Protein AF-A0A8H7VYK9-F1 (afdb_monomer_lite)

Organism: NCBI:txid108018

Radius of gyration: 18.2 Å; chains: 1; bounding box: 46×45×46 Å

Sequence (139 aa):
MLLWEAARCTTAAPTYFTPKYLESFGTFQDGGLKYNNPVRPGLREVRRIWGDVGCDLVLSIGTGYQQKLLSPVASNVRNLLQDGALARVYRASMQSLSLNGQLSWEDHWHGLDEEEKKRHFRLNLPLVGQEPRIDDVDK

InterPro domains:
  IPR002641 Patatin-like phospholipase domain [PS51635] (1-43)
  IPR016035 Acyl transferase/acyl hydrolase/lysophospholipase [SSF52151] (2-86)

Foldseek 3Di:
DDPVLVVCQQDQAPPPHDWDQDPVPGTGHHPLLAAVFCQVVVQVVCCVVVNPPHDQAAETEDPADEPDDPDPPPDPPPCPPVPDVVNVVVVCSVVDPSNVNVSVVVVVLVPDDPVVNVRYYYDHHHDDDDDDDPPPPDD

Structure (mmCIF, N/CA/C/O backbone):
data_AF-A0A8H7VYK9-F1
#
_entry.id   AF-A0A8H7VYK9-F1
#
loop_
_atom_site.group_PDB
_atom_site.id
_atom_site.type_symbol
_atom_site.label_atom_id
_atom_site.label_alt_id
_atom_site.label_comp_id
_atom_site.label_asym_id
_atom_site.label_entity_id
_atom_site.label_seq_id
_atom_site.pdbx_PDB_ins_code
_atom_site.Cartn_x
_atom_site.Cartn_y
_atom_site.Cartn_z
_atom_site.occupancy
_atom_site.B_iso_or_equiv
_atom_site.auth_seq_id
_atom_site.auth_comp_id
_atom_site.auth_asym_id
_atom_site.auth_atom_id
_atom_site.pdbx_PDB_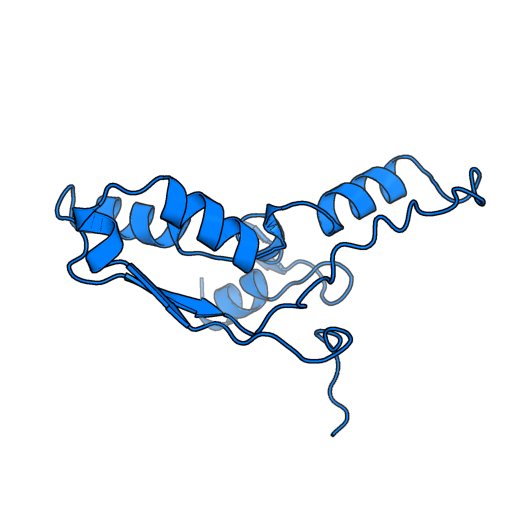model_num
ATOM 1 N N . MET A 1 1 ? -3.593 -22.011 -7.924 1.00 82.38 1 MET A N 1
ATOM 2 C CA . MET A 1 1 ? -2.497 -21.028 -7.822 1.00 82.38 1 MET A CA 1
ATOM 3 C C . MET A 1 1 ? -1.685 -21.360 -6.589 1.00 82.38 1 MET A C 1
ATOM 5 O O . MET A 1 1 ? -2.269 -21.521 -5.523 1.00 82.38 1 MET A O 1
ATOM 9 N N . LEU A 1 2 ? -0.375 -21.511 -6.742 1.00 93.19 2 LEU A N 1
ATOM 10 C CA . LEU A 1 2 ? 0.544 -21.757 -5.634 1.00 93.19 2 LEU A CA 1
ATOM 11 C C . LEU A 1 2 ? 0.965 -20.429 -4.987 1.00 93.19 2 LEU A C 1
ATOM 13 O O . LEU A 1 2 ? 0.980 -19.387 -5.640 1.00 93.19 2 LEU A O 1
ATOM 17 N N . LEU A 1 3 ? 1.345 -20.457 -3.707 1.00 94.81 3 LEU A N 1
ATOM 18 C CA . LEU A 1 3 ? 1.714 -19.244 -2.961 1.00 94.81 3 LEU A CA 1
ATOM 19 C C . LEU A 1 3 ? 2.873 -18.472 -3.615 1.00 94.81 3 LEU A C 1
ATOM 21 O O . LEU A 1 3 ? 2.826 -17.249 -3.717 1.00 94.81 3 LEU A O 1
ATOM 25 N N . TRP A 1 4 ? 3.891 -19.182 -4.111 1.00 95.94 4 TRP A N 1
ATOM 26 C CA . TRP A 1 4 ? 5.040 -18.557 -4.773 1.00 95.94 4 TRP A CA 1
ATOM 27 C C . TRP A 1 4 ? 4.660 -17.870 -6.093 1.00 95.94 4 TRP A C 1
ATOM 29 O O . TRP A 1 4 ? 5.294 -16.893 -6.487 1.00 95.94 4 TRP A O 1
ATOM 39 N N . GLU A 1 5 ? 3.617 -18.354 -6.773 1.00 95.31 5 GLU A N 1
ATOM 40 C CA . GLU A 1 5 ? 3.115 -17.734 -7.999 1.00 95.31 5 GLU A CA 1
ATOM 41 C C . GLU A 1 5 ? 2.432 -16.410 -7.684 1.00 95.31 5 GLU A C 1
ATOM 43 O O . GLU A 1 5 ? 2.711 -15.414 -8.345 1.00 95.31 5 GLU A O 1
ATOM 48 N N . ALA A 1 6 ? 1.604 -16.382 -6.636 1.00 94.69 6 ALA A N 1
ATOM 49 C CA . ALA A 1 6 ? 0.971 -15.159 -6.155 1.00 94.69 6 ALA A CA 1
ATOM 50 C C . ALA A 1 6 ? 2.018 -14.121 -5.724 1.00 94.69 6 ALA A C 1
ATOM 52 O O . ALA A 1 6 ? 1.938 -12.961 -6.129 1.00 94.69 6 ALA A O 1
ATOM 53 N N . ALA A 1 7 ? 3.036 -14.560 -4.973 1.00 95.25 7 ALA A N 1
ATOM 54 C CA . ALA A 1 7 ? 4.154 -13.716 -4.565 1.00 95.25 7 ALA A CA 1
ATOM 55 C C . ALA A 1 7 ? 4.892 -13.131 -5.781 1.00 95.25 7 ALA A C 1
ATOM 57 O O . ALA A 1 7 ? 5.114 -11.927 -5.842 1.00 95.25 7 ALA A O 1
ATOM 58 N N . ARG A 1 8 ? 5.195 -13.952 -6.795 1.00 95.44 8 ARG A N 1
ATOM 59 C CA . ARG A 1 8 ? 5.836 -13.487 -8.033 1.00 95.44 8 ARG A CA 1
ATOM 60 C C . ARG A 1 8 ? 4.969 -12.504 -8.817 1.00 95.44 8 ARG A C 1
ATOM 62 O O . ARG A 1 8 ? 5.502 -11.566 -9.396 1.00 95.44 8 ARG A O 1
ATOM 69 N N . CYS A 1 9 ? 3.658 -12.728 -8.883 1.00 95.25 9 CYS A N 1
ATOM 70 C CA . CYS A 1 9 ? 2.743 -11.817 -9.565 1.00 95.25 9 CYS A CA 1
ATOM 71 C C . CYS A 1 9 ? 2.722 -10.443 -8.888 1.00 95.25 9 CYS A C 1
ATOM 73 O O . CYS A 1 9 ? 2.827 -9.430 -9.574 1.00 95.25 9 CYS A O 1
ATOM 75 N N . THR A 1 10 ? 2.613 -10.402 -7.555 1.00 94.31 10 THR A N 1
ATOM 76 C CA . THR A 1 10 ? 2.476 -9.131 -6.832 1.00 94.31 10 THR A CA 1
ATOM 77 C C . THR A 1 10 ? 3.756 -8.305 -6.784 1.00 94.31 10 THR A C 1
ATOM 79 O O . THR A 1 10 ? 3.638 -7.113 -6.544 1.00 94.31 10 THR A O 1
ATOM 82 N N . THR A 1 11 ? 4.931 -8.901 -7.014 1.00 93.88 11 THR A N 1
ATOM 83 C CA . THR A 1 11 ? 6.230 -8.201 -7.042 1.00 93.88 11 THR A CA 1
ATOM 84 C C . THR A 1 11 ? 6.760 -7.952 -8.455 1.00 93.88 11 THR A C 1
ATOM 86 O O . THR A 1 11 ? 7.900 -7.520 -8.625 1.00 93.88 11 THR A O 1
ATOM 89 N N . ALA A 1 12 ? 5.977 -8.256 -9.498 1.00 94.50 12 ALA A N 1
ATOM 90 C CA . ALA A 1 12 ? 6.399 -8.113 -10.889 1.00 94.50 12 ALA A CA 1
ATOM 91 C C . ALA A 1 12 ? 6.382 -6.641 -11.347 1.00 94.50 12 ALA A C 1
ATOM 93 O O . ALA A 1 12 ? 5.604 -6.273 -12.235 1.00 94.50 12 ALA A O 1
ATOM 94 N N . ALA A 1 13 ? 7.179 -5.779 -10.705 1.00 90.50 13 ALA A N 1
ATOM 95 C CA . ALA A 1 13 ? 7.209 -4.340 -10.960 1.00 90.50 13 ALA A CA 1
ATOM 96 C C . ALA A 1 13 ? 7.622 -4.056 -12.414 1.00 90.50 13 ALA A C 1
ATOM 98 O O . ALA A 1 13 ? 8.626 -4.611 -12.877 1.00 90.50 13 ALA A O 1
ATOM 99 N N . PRO A 1 14 ? 6.883 -3.209 -13.163 1.00 88.44 14 PRO A N 1
ATOM 100 C CA . PRO A 1 14 ? 7.268 -2.844 -14.523 1.00 88.44 14 PRO A CA 1
ATOM 101 C C . PRO A 1 14 ? 8.691 -2.309 -14.575 1.00 88.44 14 PRO A C 1
ATOM 103 O O . PRO A 1 14 ? 9.157 -1.679 -13.631 1.00 88.44 14 PRO A O 1
ATOM 106 N N . THR A 1 15 ? 9.378 -2.560 -15.686 1.00 86.25 15 THR A N 1
ATOM 107 C CA . THR A 1 15 ? 10.808 -2.269 -15.917 1.00 86.25 15 THR A CA 1
ATOM 108 C C . THR A 1 15 ? 11.808 -3.053 -15.065 1.00 86.25 15 THR A C 1
ATOM 110 O O . THR A 1 15 ? 12.924 -3.247 -15.532 1.00 86.25 15 THR A O 1
ATOM 113 N N . TYR A 1 16 ? 11.409 -3.587 -13.907 1.00 89.19 16 TYR A N 1
ATOM 114 C CA . TYR A 1 16 ? 12.252 -4.453 -13.077 1.00 89.19 16 TYR A CA 1
ATOM 115 C C . TYR A 1 16 ? 12.075 -5.935 -13.405 1.00 89.19 16 TYR A C 1
ATOM 117 O O . TYR A 1 16 ? 13.050 -6.662 -13.582 1.00 89.19 16 TYR A O 1
ATOM 125 N N . PHE A 1 17 ? 10.827 -6.387 -13.522 1.00 92.94 17 PHE A N 1
ATOM 126 C CA . PHE A 1 17 ? 10.500 -7.795 -13.704 1.00 92.94 17 PHE A CA 1
ATOM 127 C C . PHE A 1 17 ? 9.512 -8.008 -14.850 1.00 92.94 17 PHE A C 1
ATOM 129 O O . PHE A 1 17 ? 8.619 -7.199 -15.114 1.00 92.94 17 PHE A O 1
ATOM 136 N N . THR A 1 18 ? 9.656 -9.142 -15.537 1.00 94.19 18 THR A N 1
ATOM 137 C CA . THR A 1 18 ? 8.711 -9.570 -16.573 1.00 94.19 18 THR A CA 1
ATOM 138 C C . THR A 1 18 ? 7.353 -9.915 -15.947 1.00 94.19 18 THR A C 1
ATOM 140 O O . THR A 1 18 ? 7.332 -10.595 -14.913 1.00 94.19 18 THR A O 1
ATOM 143 N N . PRO A 1 19 ? 6.224 -9.524 -16.575 1.00 94.56 19 PRO A N 1
ATOM 144 C CA . PRO A 1 19 ? 4.894 -9.935 -16.132 1.00 94.56 19 PRO A CA 1
ATOM 145 C C . PRO A 1 19 ? 4.778 -11.459 -16.004 1.00 94.56 19 PRO A C 1
ATOM 147 O O . PRO A 1 19 ? 5.372 -12.211 -16.783 1.00 94.56 19 PRO A O 1
ATOM 150 N N . LYS A 1 20 ? 3.989 -11.934 -15.038 1.00 95.25 20 LYS A N 1
ATOM 151 C CA . LYS A 1 20 ? 3.796 -13.369 -14.793 1.00 95.25 20 LYS A CA 1
ATOM 152 C C . LYS A 1 20 ? 2.475 -13.832 -15.396 1.00 95.25 20 LYS A C 1
ATOM 154 O O . LYS A 1 20 ? 1.411 -13.383 -14.988 1.00 95.25 20 LYS A O 1
ATOM 159 N N . TYR A 1 21 ? 2.550 -14.765 -16.341 1.00 96.06 21 TYR A N 1
ATOM 160 C CA . TYR A 1 21 ? 1.381 -15.476 -16.852 1.00 96.06 21 TYR A CA 1
ATOM 161 C C . TYR A 1 21 ? 1.030 -16.673 -15.959 1.00 96.06 21 TYR A C 1
ATOM 163 O O . TYR A 1 21 ? 1.914 -17.435 -15.546 1.00 96.06 21 TYR A O 1
ATOM 171 N N . LEU A 1 22 ? -0.262 -16.821 -15.681 1.00 94.69 22 LEU A N 1
ATOM 172 C CA . LEU A 1 22 ? -0.883 -17.950 -15.003 1.00 94.69 22 LEU A CA 1
ATOM 173 C C . LEU A 1 22 ? -1.962 -18.522 -15.923 1.00 94.69 22 LEU A C 1
ATOM 175 O O . LEU A 1 22 ? -2.882 -17.805 -16.305 1.00 94.69 22 LEU A O 1
ATOM 179 N N . GLU A 1 23 ? -1.870 -19.811 -16.247 1.00 91.38 23 GLU A N 1
ATOM 180 C CA . GLU A 1 23 ? -2.702 -20.467 -17.269 1.00 91.38 23 GLU A CA 1
ATOM 181 C C . GLU A 1 23 ? -4.208 -20.215 -17.085 1.00 91.38 23 GLU A C 1
ATOM 183 O O . GLU A 1 23 ? -4.892 -19.817 -18.022 1.00 91.38 23 GLU A O 1
ATOM 188 N N . SER A 1 24 ? -4.718 -20.342 -15.857 1.00 92.38 24 SER A N 1
ATOM 189 C CA . SER A 1 24 ? -6.147 -20.153 -15.562 1.00 92.38 24 SER A CA 1
ATOM 190 C C . SER A 1 24 ? -6.565 -18.707 -15.265 1.00 92.38 24 SER A C 1
ATOM 192 O O . SER A 1 24 ? -7.750 -18.460 -15.058 1.00 92.38 24 SER A O 1
ATOM 194 N N . PHE A 1 25 ? -5.627 -17.758 -15.183 1.00 91.88 25 PHE A N 1
ATOM 195 C CA . PHE A 1 25 ? -5.900 -16.408 -14.664 1.00 91.88 25 PHE A CA 1
ATOM 196 C C . PHE A 1 25 ? -5.399 -15.268 -15.566 1.00 91.88 25 PHE A C 1
ATOM 198 O O . PHE A 1 25 ? -5.800 -14.122 -15.374 1.00 91.88 25 PHE A O 1
ATOM 205 N N . GLY A 1 26 ? -4.546 -15.558 -16.549 1.00 94.69 26 GLY A N 1
ATOM 206 C CA . GLY A 1 26 ? -3.963 -14.564 -17.446 1.00 94.69 26 GLY A CA 1
ATOM 207 C C . GLY A 1 26 ? -2.650 -13.965 -16.936 1.00 94.69 26 GLY A C 1
ATOM 208 O O . GLY A 1 26 ? -1.931 -14.567 -16.138 1.00 94.69 26 GLY A O 1
ATOM 209 N N . THR A 1 27 ? -2.308 -12.785 -17.454 1.00 95.69 27 THR A N 1
ATOM 210 C CA . THR A 1 27 ? -1.044 -12.092 -17.163 1.00 95.69 27 THR A CA 1
ATOM 211 C C . THR A 1 27 ? -1.210 -11.088 -16.030 1.00 95.69 27 THR A C 1
ATOM 213 O O . THR A 1 27 ? -2.083 -10.225 -16.082 1.00 95.69 27 THR A O 1
ATOM 216 N N . PHE A 1 28 ? -0.320 -11.163 -15.045 1.00 94.75 28 PHE A N 1
ATOM 217 C CA . PHE A 1 28 ? -0.285 -10.290 -13.880 1.00 94.75 28 PHE A CA 1
ATOM 218 C C . PHE A 1 28 ? 0.984 -9.446 -13.843 1.00 94.75 28 PHE A C 1
ATOM 220 O O . PHE A 1 28 ? 2.060 -9.862 -14.281 1.00 94.75 28 PHE A O 1
ATOM 227 N N . GLN A 1 29 ? 0.822 -8.263 -13.266 1.00 93.12 29 GLN A N 1
ATOM 228 C CA . GLN A 1 29 ? 1.860 -7.289 -12.968 1.00 93.12 29 GLN A CA 1
ATOM 229 C C . GLN A 1 29 ? 1.743 -6.914 -11.483 1.00 93.12 29 GLN A C 1
ATOM 231 O O . GLN A 1 29 ? 0.734 -7.225 -10.843 1.00 93.12 29 GLN A O 1
ATOM 236 N N . ASP A 1 30 ? 2.749 -6.218 -10.966 1.00 92.94 30 ASP A N 1
ATOM 237 C CA . ASP A 1 30 ? 2.781 -5.705 -9.599 1.00 92.94 30 ASP A CA 1
ATOM 238 C C . ASP A 1 30 ? 1.505 -4.956 -9.191 1.00 92.94 30 ASP A C 1
ATOM 240 O O . ASP A 1 30 ? 0.979 -4.108 -9.924 1.00 92.94 30 ASP A O 1
ATOM 244 N N . GLY A 1 31 ? 1.028 -5.262 -7.983 1.00 90.88 31 GLY A N 1
ATOM 245 C CA . GLY A 1 31 ? -0.158 -4.639 -7.402 1.00 90.88 31 GLY A CA 1
ATOM 246 C C . GLY A 1 31 ? 0.016 -3.144 -7.126 1.00 90.88 31 GLY A C 1
ATOM 247 O O . GLY A 1 31 ? -0.973 -2.406 -7.141 1.00 90.88 31 GLY A O 1
ATOM 248 N N . GLY A 1 32 ? 1.254 -2.681 -6.955 1.00 88.19 32 GLY A N 1
ATOM 249 C CA . GLY A 1 32 ? 1.641 -1.296 -6.723 1.00 88.19 32 GLY A CA 1
ATOM 250 C C . GLY A 1 32 ? 1.199 -0.344 -7.828 1.00 88.19 32 GLY A C 1
ATOM 251 O O . GLY A 1 32 ? 0.882 0.807 -7.546 1.00 88.19 32 GLY A O 1
ATOM 252 N N . LEU A 1 33 ? 1.027 -0.832 -9.062 1.00 85.69 33 LEU A N 1
ATOM 253 C CA . LEU A 1 33 ? 0.448 -0.029 -10.144 1.00 85.69 33 LEU A CA 1
ATOM 254 C C . LEU A 1 33 ? -0.967 0.474 -9.837 1.00 85.69 33 LEU A C 1
ATOM 256 O O . LEU A 1 33 ? -1.363 1.547 -10.297 1.00 85.69 33 LEU A O 1
ATOM 260 N N . LYS A 1 34 ? -1.743 -0.304 -9.077 1.00 85.75 34 LYS A N 1
ATOM 261 C CA . LYS A 1 34 ? -3.137 0.007 -8.750 1.00 85.75 34 LYS A CA 1
ATOM 262 C C . LYS A 1 34 ? -3.313 0.434 -7.297 1.00 85.75 34 LYS A C 1
ATOM 264 O O . LYS A 1 34 ? -4.056 1.375 -7.032 1.00 85.75 34 LYS A O 1
ATOM 269 N N . TYR A 1 35 ? -2.671 -0.2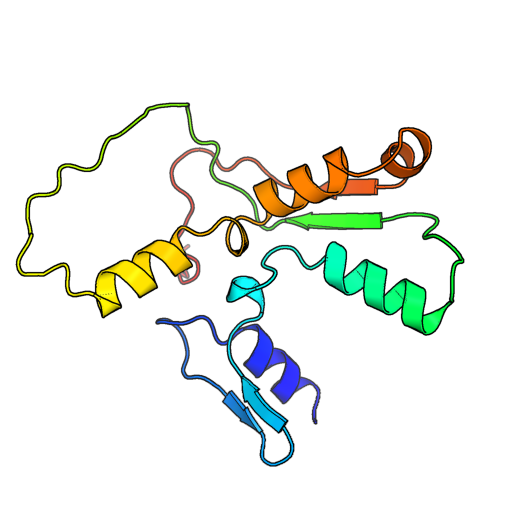73 -6.373 1.00 88.56 35 TYR A N 1
ATOM 270 C CA . TYR A 1 35 ? -2.774 -0.064 -4.934 1.00 88.56 35 TYR A CA 1
ATOM 271 C C . TYR A 1 35 ? -1.411 -0.289 -4.267 1.00 88.56 35 TYR A C 1
ATOM 273 O O . TYR A 1 35 ? -1.197 -1.327 -3.645 1.00 88.56 35 TYR A O 1
ATOM 281 N N . ASN A 1 36 ? -0.500 0.691 -4.341 1.00 90.12 36 ASN A N 1
ATOM 282 C CA . ASN A 1 36 ? 0.775 0.607 -3.610 1.00 90.12 36 ASN A CA 1
ATOM 283 C C . ASN A 1 36 ? 0.601 0.699 -2.081 1.00 90.12 36 ASN A C 1
ATOM 285 O O . ASN A 1 36 ? 1.481 0.331 -1.310 1.00 90.12 36 ASN A O 1
ATOM 289 N N . ASN A 1 37 ? -0.573 1.144 -1.624 1.00 93.81 37 ASN A N 1
ATOM 290 C CA . ASN A 1 37 ? -1.060 0.892 -0.274 1.00 93.81 37 ASN A CA 1
ATOM 291 C C . ASN A 1 37 ? -2.331 0.023 -0.338 1.00 93.81 37 ASN A C 1
ATOM 293 O O . ASN A 1 37 ? -3.375 0.503 -0.796 1.00 93.81 37 ASN A O 1
ATOM 297 N N . PRO A 1 38 ? -2.287 -1.234 0.136 1.00 94.75 38 PRO A N 1
ATOM 298 C CA . PRO A 1 38 ? -3.401 -2.164 0.012 1.00 94.75 38 PRO A CA 1
ATOM 299 C C . PRO A 1 38 ? -4.488 -1.989 1.089 1.00 94.75 38 PRO A C 1
ATOM 301 O O . PRO A 1 38 ? -5.359 -2.849 1.197 1.00 94.75 38 PRO A O 1
ATOM 304 N N . VAL A 1 39 ? -4.504 -0.897 1.868 1.00 95.38 39 VAL A N 1
ATOM 305 C CA . VAL A 1 39 ? -5.503 -0.703 2.940 1.00 95.38 39 VAL A CA 1
ATOM 306 C C . VAL A 1 39 ? -6.946 -0.782 2.425 1.00 95.38 39 VAL A C 1
ATOM 308 O O . VAL A 1 39 ? -7.762 -1.534 2.950 1.00 95.38 39 VAL A O 1
ATOM 311 N N . ARG A 1 40 ? -7.262 -0.084 1.327 1.00 93.44 40 ARG A N 1
ATOM 312 C CA . ARG A 1 40 ? -8.614 -0.072 0.746 1.00 93.44 40 ARG A CA 1
ATOM 313 C C . ARG A 1 40 ? -9.050 -1.434 0.192 1.00 93.44 40 ARG A C 1
ATOM 315 O O . ARG A 1 40 ? -10.166 -1.848 0.513 1.00 93.44 40 ARG A O 1
ATOM 322 N N . PRO A 1 41 ? -8.257 -2.141 -0.645 1.00 94.50 41 PRO A N 1
ATOM 323 C CA . PRO A 1 41 ? -8.628 -3.493 -1.053 1.00 94.50 41 PRO A CA 1
ATOM 324 C C . PRO A 1 41 ? -8.701 -4.456 0.138 1.00 94.50 41 PRO A C 1
ATOM 326 O O . PRO A 1 41 ? -9.651 -5.226 0.186 1.00 94.50 41 PRO A O 1
ATOM 329 N N . GLY A 1 42 ? -7.809 -4.352 1.129 1.00 94.69 42 GLY A N 1
ATOM 330 C CA . GLY A 1 42 ? -7.864 -5.163 2.348 1.00 94.69 42 GLY A CA 1
ATOM 331 C C . GLY A 1 42 ? -9.183 -5.006 3.110 1.00 94.69 42 GLY A C 1
ATOM 332 O O . GLY A 1 42 ? -9.841 -5.997 3.407 1.00 94.69 42 GLY A O 1
ATOM 333 N N . LEU A 1 43 ? -9.639 -3.770 3.334 1.00 94.38 43 LEU A N 1
ATOM 334 C CA . LEU A 1 43 ? -10.923 -3.507 3.997 1.00 94.38 43 LEU A CA 1
ATOM 335 C C . LEU A 1 43 ? -12.133 -4.003 3.195 1.00 94.38 43 LEU A C 1
ATOM 337 O O . LEU A 1 43 ? -13.130 -4.420 3.783 1.00 94.38 43 LEU A O 1
ATOM 341 N N . ARG A 1 44 ? -12.068 -3.980 1.855 1.00 94.19 44 ARG A N 1
ATOM 342 C CA . ARG A 1 44 ? -13.116 -4.596 1.022 1.00 94.19 44 ARG A CA 1
ATOM 343 C C . ARG A 1 44 ? -13.169 -6.106 1.208 1.00 94.19 44 ARG A C 1
ATOM 345 O O . ARG A 1 44 ? -14.268 -6.644 1.289 1.00 94.19 44 ARG A O 1
ATOM 352 N N . GLU A 1 45 ? -12.017 -6.765 1.286 1.00 95.06 45 GLU A N 1
ATOM 353 C CA . GLU A 1 45 ? -11.963 -8.206 1.533 1.00 95.06 45 GLU A CA 1
ATOM 354 C C . GLU A 1 45 ? -12.469 -8.547 2.936 1.00 95.06 45 GLU A C 1
ATOM 356 O O . GLU A 1 45 ? -13.295 -9.444 3.060 1.00 95.06 45 GLU A O 1
ATOM 361 N N . VAL A 1 46 ? -12.097 -7.786 3.975 1.00 94.31 46 VAL A N 1
ATOM 362 C CA . VAL A 1 46 ? -12.656 -7.987 5.327 1.00 94.31 46 VAL A CA 1
ATOM 363 C C . VAL A 1 46 ? -14.178 -7.880 5.307 1.00 94.31 46 VAL A C 1
ATOM 365 O O . VAL A 1 46 ? -14.842 -8.785 5.799 1.00 94.31 46 VAL A O 1
ATOM 368 N N . ARG A 1 47 ? -14.745 -6.848 4.665 1.00 93.25 47 ARG A N 1
ATOM 369 C CA . ARG A 1 47 ? -16.207 -6.718 4.542 1.00 93.25 47 ARG A CA 1
ATOM 370 C C . ARG A 1 47 ? -16.854 -7.860 3.771 1.00 93.25 47 ARG A C 1
ATOM 372 O O . ARG A 1 47 ? -17.945 -8.304 4.100 1.00 93.25 47 ARG A O 1
ATOM 379 N N . ARG A 1 48 ? -16.196 -8.356 2.725 1.00 94.81 48 ARG A N 1
ATOM 380 C CA . ARG A 1 48 ? -16.695 -9.502 1.956 1.00 94.81 48 ARG A CA 1
ATOM 381 C C . ARG A 1 48 ? -16.750 -10.770 2.803 1.00 94.81 48 ARG A C 1
ATOM 383 O O . ARG A 1 48 ? -17.623 -11.608 2.604 1.00 94.81 48 ARG A O 1
ATOM 390 N N . ILE A 1 49 ? -15.778 -10.911 3.689 1.00 94.38 49 ILE A N 1
ATOM 391 C CA . ILE A 1 49 ? -15.532 -12.114 4.455 1.00 94.38 49 ILE A CA 1
ATOM 392 C C . ILE A 1 49 ? -16.390 -12.094 5.743 1.00 94.38 49 ILE A C 1
ATOM 394 O O . ILE A 1 49 ? -17.142 -13.041 5.963 1.00 94.38 49 ILE A O 1
ATOM 398 N N . TRP A 1 50 ? -16.386 -10.999 6.519 1.00 92.19 50 TRP A N 1
ATOM 399 C CA . TRP A 1 50 ? -17.102 -10.840 7.805 1.00 92.19 50 TRP A CA 1
ATOM 400 C C . TRP A 1 50 ? -18.361 -9.953 7.757 1.00 92.19 50 TRP A C 1
ATOM 402 O O . TRP A 1 50 ? -18.980 -9.710 8.792 1.00 92.19 50 TRP A O 1
ATOM 412 N N . GLY A 1 51 ? -18.780 -9.486 6.580 1.00 89.88 51 GLY A N 1
ATOM 413 C CA . GLY A 1 51 ? -19.940 -8.601 6.431 1.00 89.88 51 GLY A CA 1
ATOM 414 C C . GLY A 1 51 ? -19.659 -7.169 6.896 1.00 89.88 51 GLY A C 1
ATOM 415 O O . GLY A 1 51 ? -18.527 -6.695 6.852 1.00 89.88 51 GLY A O 1
ATOM 416 N N . ASP A 1 52 ? -20.690 -6.471 7.371 1.00 83.38 52 ASP A N 1
ATOM 417 C CA . ASP A 1 52 ? -20.576 -5.075 7.829 1.00 83.38 52 ASP A CA 1
ATOM 418 C C . ASP A 1 52 ? -19.983 -4.929 9.244 1.00 83.38 52 ASP A C 1
ATOM 420 O O . ASP A 1 52 ? -20.030 -3.855 9.844 1.00 83.38 52 ASP A O 1
ATOM 424 N N . VAL A 1 53 ? -19.392 -5.995 9.791 1.00 82.88 53 VAL A N 1
ATOM 425 C CA . VAL A 1 53 ? -18.610 -5.902 11.025 1.00 82.88 53 VAL A CA 1
ATOM 426 C C . VAL A 1 53 ? -17.318 -5.147 10.707 1.00 82.88 53 VAL A C 1
ATOM 428 O O . VAL A 1 53 ? -16.456 -5.634 9.973 1.00 82.88 53 VAL A O 1
ATOM 431 N N . GLY A 1 54 ? -17.205 -3.922 11.223 1.00 80.25 54 GLY A N 1
ATOM 432 C CA . GLY A 1 54 ? -16.012 -3.092 11.065 1.00 80.25 54 GLY A CA 1
ATOM 433 C C . GLY A 1 54 ? -14.772 -3.713 11.714 1.00 80.25 54 GLY A C 1
ATOM 434 O O . GLY A 1 54 ? -14.870 -4.561 12.598 1.00 80.25 54 GLY A O 1
ATOM 435 N N . CYS A 1 55 ? -13.586 -3.271 11.293 1.00 90.19 55 CYS A N 1
ATOM 436 C CA . CYS A 1 55 ? -12.340 -3.675 11.940 1.00 90.19 55 CYS A CA 1
ATOM 437 C C . CYS A 1 55 ? -12.195 -2.999 13.312 1.00 90.19 55 CYS A C 1
ATOM 439 O O . CYS A 1 55 ? -12.377 -1.785 13.432 1.00 90.19 55 CYS A O 1
ATOM 441 N N . ASP A 1 56 ? -11.773 -3.759 14.325 1.00 93.12 56 ASP A N 1
ATOM 442 C CA . ASP A 1 56 ? -11.394 -3.195 15.629 1.00 93.12 56 ASP A CA 1
ATOM 443 C C . ASP A 1 56 ? -10.129 -2.332 15.529 1.00 93.12 56 ASP A C 1
ATOM 445 O O . ASP A 1 56 ? -10.006 -1.310 16.202 1.00 93.12 56 ASP A O 1
ATOM 449 N N . LEU A 1 57 ? -9.197 -2.740 14.661 1.00 95.31 57 LEU A N 1
ATOM 450 C CA . LEU A 1 57 ? -7.926 -2.071 14.418 1.00 95.31 57 LEU A CA 1
ATOM 451 C C . LEU A 1 57 ? -7.507 -2.239 12.957 1.00 95.31 57 LEU A C 1
ATOM 453 O O . LEU A 1 57 ? -7.597 -3.332 12.394 1.00 95.31 57 LEU A O 1
ATOM 457 N N . VAL A 1 58 ? -6.975 -1.175 12.363 1.00 97.00 58 VAL A N 1
ATOM 458 C CA . VAL A 1 58 ? -6.363 -1.201 11.033 1.00 97.00 58 VAL A CA 1
ATOM 459 C C . VAL A 1 58 ? -4.968 -0.617 11.125 1.00 97.00 58 VAL A C 1
ATOM 461 O O . VAL A 1 58 ? -4.792 0.567 11.387 1.00 97.00 58 VAL A O 1
ATOM 464 N N . LEU A 1 59 ? -3.964 -1.453 10.877 1.00 97.19 59 LEU A N 1
ATOM 465 C CA . LEU A 1 59 ? -2.567 -1.046 10.859 1.00 97.19 59 LEU A CA 1
ATOM 466 C C . LEU A 1 59 ? -2.031 -1.109 9.432 1.00 97.19 59 LEU A C 1
ATOM 468 O O . LEU A 1 59 ? -1.944 -2.175 8.827 1.00 97.19 59 LEU A O 1
ATOM 472 N N . SER A 1 60 ? -1.643 0.042 8.899 1.00 96.81 60 SER A N 1
ATOM 473 C CA . SER A 1 60 ? -0.991 0.162 7.604 1.00 96.81 60 SER A CA 1
ATOM 474 C C . SER A 1 60 ? 0.506 0.389 7.817 1.00 96.81 60 SER A C 1
ATOM 476 O O . SER A 1 60 ? 0.905 1.318 8.514 1.00 96.81 60 SER A O 1
ATOM 478 N N . ILE A 1 61 ? 1.353 -0.446 7.219 1.00 96.81 61 ILE A N 1
ATOM 479 C CA . ILE A 1 61 ? 2.814 -0.343 7.345 1.00 96.81 61 ILE A CA 1
ATOM 480 C C . ILE A 1 61 ? 3.386 0.100 5.999 1.00 96.81 61 ILE A C 1
ATOM 482 O O . ILE A 1 61 ? 3.009 -0.422 4.949 1.00 96.81 61 ILE A O 1
ATOM 486 N N . GLY A 1 62 ? 4.223 1.133 6.018 1.00 93.88 62 GLY A N 1
ATOM 487 C CA . GLY A 1 62 ? 4.928 1.652 4.852 1.00 93.88 62 GLY A CA 1
ATOM 488 C C . GLY A 1 62 ? 6.412 1.317 4.879 1.00 93.88 62 GLY A C 1
ATOM 489 O O . GLY A 1 62 ? 6.984 1.059 5.933 1.00 93.88 62 GLY A O 1
ATOM 490 N N . THR A 1 63 ? 7.033 1.354 3.705 1.00 91.88 63 THR A N 1
ATOM 491 C CA . THR A 1 63 ? 8.470 1.113 3.499 1.00 91.88 63 THR A CA 1
ATOM 492 C C . THR A 1 63 ? 9.301 2.398 3.545 1.00 91.88 63 THR A C 1
ATOM 494 O O . THR A 1 63 ? 10.461 2.399 3.152 1.00 91.88 63 THR A O 1
ATOM 497 N N . GLY A 1 64 ? 8.712 3.495 4.018 1.00 89.88 64 GLY A N 1
ATOM 498 C CA . GLY A 1 64 ? 9.286 4.830 3.957 1.00 89.88 64 GLY A CA 1
ATOM 499 C C . GLY A 1 64 ? 8.627 5.698 2.888 1.00 89.88 64 GLY A C 1
ATOM 500 O O . GLY A 1 64 ? 7.855 5.225 2.052 1.00 89.88 64 GLY A O 1
ATOM 501 N N . TYR A 1 65 ? 8.883 6.999 2.954 1.00 86.62 65 TYR A N 1
ATOM 502 C CA . TYR A 1 65 ? 8.471 7.947 1.923 1.00 86.62 65 TYR A CA 1
ATOM 503 C C . TYR A 1 65 ? 9.455 9.109 1.831 1.00 86.62 65 TYR A C 1
ATOM 505 O O . TYR A 1 65 ? 10.010 9.555 2.839 1.00 86.62 65 TYR A O 1
ATOM 513 N N . GLN A 1 66 ? 9.641 9.636 0.621 1.00 82.69 66 GLN A N 1
ATOM 514 C CA . GLN A 1 66 ? 10.397 10.866 0.437 1.00 82.69 66 GLN A CA 1
ATOM 515 C C . GLN A 1 66 ? 9.615 12.057 0.999 1.00 82.69 66 GLN A C 1
ATOM 517 O O . GLN A 1 66 ? 8.529 12.392 0.513 1.00 82.69 66 GLN A O 1
ATOM 522 N N . GLN A 1 67 ? 10.193 12.758 1.974 1.00 72.06 67 GLN A N 1
ATOM 523 C CA . GLN A 1 67 ? 9.655 14.032 2.431 1.00 72.06 67 GLN A CA 1
ATOM 524 C C . GLN A 1 67 ? 9.993 15.110 1.394 1.00 72.06 67 GLN A C 1
ATOM 526 O O . GLN A 1 67 ? 11.049 15.740 1.438 1.00 72.06 67 GLN A O 1
ATOM 531 N N . LYS A 1 68 ? 9.114 15.304 0.406 1.00 64.88 68 LYS A N 1
ATOM 532 C CA . LYS A 1 68 ? 9.283 16.392 -0.561 1.00 64.88 68 LYS A CA 1
ATOM 533 C C . LYS A 1 68 ? 9.126 17.725 0.169 1.00 64.88 68 LYS A C 1
ATOM 535 O O . LYS A 1 68 ? 8.021 18.103 0.548 1.00 64.88 68 LYS A O 1
ATOM 540 N N . LEU A 1 69 ? 10.231 18.451 0.338 1.00 56.16 69 LEU A N 1
ATOM 541 C CA . LEU A 1 69 ? 10.175 19.893 0.561 1.00 56.16 69 LEU A CA 1
ATOM 542 C C . LEU A 1 69 ? 9.430 20.483 -0.639 1.00 56.16 69 LEU A C 1
ATOM 544 O O . LEU A 1 69 ? 9.757 20.146 -1.776 1.00 56.16 69 LEU A O 1
ATOM 548 N N . LEU A 1 70 ? 8.399 21.290 -0.389 1.00 46.19 70 LEU A N 1
ATOM 549 C CA . LEU A 1 70 ? 7.578 21.942 -1.411 1.00 46.19 70 LEU A CA 1
ATOM 550 C C . LEU A 1 70 ? 8.456 22.840 -2.301 1.00 46.19 70 LEU A C 1
ATOM 552 O O . LEU A 1 70 ? 8.539 24.045 -2.092 1.00 46.19 70 LEU A O 1
ATOM 556 N N . SER A 1 71 ? 9.132 22.268 -3.293 1.00 41.91 71 SER A N 1
ATOM 557 C CA . SER A 1 71 ? 9.734 23.008 -4.390 1.00 41.91 71 SER A CA 1
ATOM 558 C C . SER A 1 71 ? 8.997 22.615 -5.670 1.00 41.91 71 SER A C 1
ATOM 560 O O . SER A 1 71 ? 8.993 21.445 -6.068 1.00 41.91 71 SER A O 1
ATOM 562 N N . PRO A 1 72 ? 8.311 23.563 -6.328 1.00 43.00 72 PRO A N 1
ATOM 563 C CA . PRO A 1 72 ? 7.752 23.316 -7.640 1.00 43.00 72 PRO A CA 1
ATOM 564 C C . PRO A 1 72 ? 8.915 23.339 -8.631 1.00 43.00 72 PRO A C 1
ATOM 566 O O . PRO A 1 72 ? 9.204 24.359 -9.251 1.00 43.00 72 PRO A O 1
ATOM 569 N N . VAL A 1 73 ? 9.628 22.221 -8.776 1.00 43.84 73 VAL A N 1
ATOM 570 C CA . VAL A 1 73 ? 10.549 22.068 -9.904 1.00 43.84 73 VAL A CA 1
ATOM 571 C C . VAL A 1 73 ? 9.703 21.721 -11.121 1.00 43.84 73 VAL A C 1
ATOM 573 O O . VAL A 1 73 ? 9.462 20.556 -11.439 1.00 43.84 73 VAL A O 1
ATOM 576 N N . ALA A 1 74 ? 9.215 22.767 -11.788 1.00 42.72 74 ALA A N 1
ATOM 577 C CA . ALA A 1 74 ? 8.702 22.664 -13.141 1.00 42.72 74 ALA A CA 1
ATOM 578 C C . ALA A 1 74 ? 9.797 22.032 -14.011 1.00 42.72 74 ALA A C 1
ATOM 580 O O . ALA A 1 74 ? 10.884 22.585 -14.184 1.00 42.72 74 ALA A O 1
ATOM 581 N N . SER A 1 75 ? 9.541 20.823 -14.502 1.00 45.72 75 SER A N 1
ATOM 582 C CA . SER A 1 75 ? 10.490 20.112 -15.350 1.00 45.72 75 SER A CA 1
ATOM 583 C C . SER A 1 75 ? 10.565 20.824 -16.701 1.00 45.72 75 SER A C 1
ATOM 585 O O . SER A 1 75 ? 9.573 20.893 -17.424 1.00 45.72 75 SER A O 1
ATOM 587 N N . ASN A 1 76 ? 11.738 21.363 -17.041 1.00 47.50 76 ASN A N 1
ATOM 588 C CA . ASN A 1 76 ? 12.016 21.940 -18.355 1.00 47.50 76 ASN A CA 1
ATOM 589 C C . ASN A 1 76 ? 11.812 20.874 -19.445 1.00 47.50 76 ASN A C 1
ATOM 591 O O . ASN A 1 76 ? 12.615 19.952 -19.587 1.00 47.50 76 ASN A O 1
ATOM 595 N N . VAL A 1 77 ? 10.744 21.013 -20.230 1.00 49.81 77 VAL A N 1
ATOM 596 C CA . VAL A 1 77 ? 10.434 20.143 -21.371 1.00 49.81 77 VAL A CA 1
ATOM 597 C C . VAL A 1 77 ? 11.389 20.491 -22.517 1.00 49.81 77 VAL A C 1
ATOM 599 O O . VAL A 1 77 ? 11.089 21.353 -23.336 1.00 49.81 77 VAL A O 1
ATOM 602 N N . ARG A 1 78 ? 12.582 19.883 -22.554 1.00 46.78 78 ARG A N 1
ATOM 603 C CA . ARG A 1 78 ? 13.562 20.114 -23.637 1.00 46.78 78 ARG A CA 1
ATOM 604 C C . ARG A 1 78 ? 13.663 19.014 -24.700 1.00 46.78 78 ARG A C 1
ATOM 606 O O . ARG A 1 78 ? 14.357 19.246 -25.679 1.00 46.78 78 ARG A O 1
ATOM 613 N N . ASN A 1 79 ? 12.925 17.900 -24.621 1.00 48.53 79 ASN A N 1
ATOM 614 C CA . ASN A 1 79 ? 13.075 16.794 -25.587 1.00 48.53 79 ASN A CA 1
ATOM 615 C C . ASN A 1 79 ? 11.739 16.324 -26.208 1.00 48.53 79 ASN A C 1
ATOM 617 O O . ASN A 1 79 ? 11.328 15.178 -26.037 1.00 48.53 79 ASN A O 1
ATOM 621 N N . LEU A 1 80 ? 11.086 17.187 -26.997 1.00 51.50 80 LEU A N 1
ATOM 622 C CA . LEU A 1 80 ? 9.806 16.898 -27.675 1.00 51.50 80 LEU A CA 1
ATOM 623 C C . LEU A 1 80 ? 9.825 15.644 -28.583 1.00 51.50 80 LEU A C 1
ATOM 625 O O . LEU A 1 80 ? 8.780 15.046 -28.819 1.00 51.50 80 LEU A O 1
ATOM 629 N N . LEU A 1 81 ? 10.998 15.236 -29.087 1.00 49.56 81 LEU A N 1
ATOM 630 C CA . LEU A 1 81 ? 11.154 14.075 -29.980 1.00 49.56 81 LEU A CA 1
ATOM 631 C C . LEU A 1 81 ? 11.318 12.735 -29.235 1.00 49.56 81 LEU A C 1
ATOM 633 O O . LEU A 1 81 ? 11.090 11.685 -29.827 1.00 49.56 81 LEU A O 1
ATOM 637 N N . GLN A 1 82 ? 11.677 12.754 -27.944 1.00 53.69 82 GLN A N 1
ATOM 638 C CA . GLN A 1 82 ? 11.740 11.554 -27.087 1.00 53.69 82 GLN A CA 1
ATOM 639 C C . GLN A 1 82 ? 10.437 11.318 -26.305 1.00 53.69 82 GLN A C 1
ATOM 641 O O . GLN A 1 82 ? 10.185 10.211 -25.831 1.00 53.69 82 GLN A O 1
ATOM 646 N N . ASP A 1 83 ? 9.575 12.332 -26.203 1.00 57.84 83 ASP A N 1
ATOM 647 C CA . ASP A 1 83 ? 8.276 12.259 -25.535 1.00 57.84 83 ASP A CA 1
ATOM 648 C C . ASP A 1 83 ? 7.203 11.643 -26.453 1.00 57.84 83 ASP A C 1
ATOM 650 O O . ASP A 1 83 ? 6.199 12.274 -26.775 1.00 57.84 83 ASP A O 1
ATOM 654 N N . GLY A 1 84 ? 7.374 10.392 -26.885 1.00 70.50 84 GLY A N 1
ATOM 655 C CA . GLY A 1 84 ? 6.301 9.643 -27.552 1.00 70.50 84 GLY A CA 1
ATOM 656 C C . GLY A 1 84 ? 5.060 9.500 -26.653 1.00 70.50 84 GLY A C 1
ATOM 657 O O . GLY A 1 84 ? 5.164 9.512 -25.425 1.00 70.50 84 GLY A O 1
ATOM 658 N N . ALA A 1 85 ? 3.866 9.332 -27.235 1.00 76.56 85 ALA A N 1
ATOM 659 C CA . ALA A 1 85 ? 2.623 9.203 -26.459 1.00 76.56 85 ALA A CA 1
ATOM 660 C C . ALA A 1 85 ? 2.686 8.062 -25.424 1.00 76.56 85 ALA A C 1
ATOM 662 O O . ALA A 1 85 ? 2.266 8.250 -24.286 1.00 76.56 85 ALA A O 1
ATOM 663 N N . LEU A 1 86 ? 3.299 6.928 -25.783 1.00 71.94 86 LEU A N 1
ATOM 664 C CA . LEU A 1 86 ? 3.518 5.795 -24.877 1.00 71.94 86 LEU A CA 1
ATOM 665 C C . LEU A 1 86 ? 4.440 6.148 -23.703 1.00 71.94 86 LEU A C 1
ATOM 667 O O . LEU A 1 86 ? 4.140 5.793 -22.569 1.00 71.94 86 LEU A O 1
ATOM 671 N N . ALA A 1 87 ? 5.521 6.891 -23.952 1.00 71.31 87 ALA A N 1
ATOM 672 C CA . ALA A 1 87 ? 6.433 7.337 -22.901 1.00 71.31 87 ALA A CA 1
ATOM 673 C C . ALA A 1 87 ? 5.749 8.321 -21.940 1.00 71.31 87 ALA A C 1
ATOM 675 O O . ALA A 1 87 ? 5.960 8.249 -20.731 1.00 71.31 87 ALA A O 1
ATOM 676 N N . ARG A 1 88 ? 4.881 9.204 -22.455 1.00 75.00 88 ARG A N 1
ATOM 677 C CA . ARG A 1 88 ? 4.074 10.109 -21.622 1.00 75.00 88 ARG A CA 1
ATOM 678 C C . ARG A 1 88 ? 3.039 9.363 -20.791 1.00 75.00 88 ARG A C 1
ATOM 680 O O . ARG A 1 88 ? 2.913 9.658 -19.610 1.00 75.00 88 ARG A O 1
ATOM 687 N N . VAL A 1 89 ? 2.336 8.397 -21.383 1.00 75.00 89 VAL A N 1
ATOM 688 C CA . VAL A 1 89 ? 1.378 7.548 -20.658 1.00 75.00 89 VAL A CA 1
ATOM 689 C C . VAL A 1 89 ? 2.100 6.756 -19.573 1.00 75.00 89 VAL A C 1
ATOM 691 O O . VAL A 1 89 ? 1.666 6.772 -18.429 1.00 75.00 89 VAL A O 1
ATOM 694 N N . TYR A 1 90 ? 3.243 6.145 -19.889 1.00 71.19 90 TYR A N 1
ATOM 695 C CA . TYR A 1 90 ? 4.058 5.433 -18.907 1.00 71.19 90 TYR A CA 1
ATOM 696 C C . TYR A 1 90 ? 4.530 6.355 -17.777 1.00 71.19 90 TYR A C 1
ATOM 698 O O . TYR A 1 90 ? 4.360 6.024 -16.609 1.00 71.19 90 TYR A O 1
ATOM 706 N N . ARG A 1 91 ? 5.055 7.545 -18.098 1.00 71.56 91 ARG A N 1
ATOM 707 C CA . ARG A 1 91 ? 5.488 8.535 -17.100 1.00 71.56 91 ARG A CA 1
ATOM 708 C C . ARG A 1 91 ? 4.326 8.998 -16.222 1.00 71.56 91 ARG A C 1
ATOM 710 O O . ARG A 1 91 ? 4.491 9.057 -15.012 1.00 71.56 91 ARG A O 1
ATOM 717 N N . ALA A 1 92 ? 3.164 9.280 -16.808 1.00 71.00 92 ALA A N 1
ATOM 718 C CA . ALA A 1 92 ? 1.966 9.663 -16.068 1.00 71.00 92 ALA A CA 1
ATOM 719 C C . ALA A 1 92 ? 1.501 8.541 -15.129 1.00 71.00 92 ALA A C 1
ATOM 721 O O . ALA A 1 92 ? 1.183 8.812 -13.976 1.00 71.00 92 ALA A O 1
ATOM 722 N N . SER A 1 93 ? 1.540 7.284 -15.582 1.00 68.06 93 SER A N 1
ATOM 723 C CA . SER A 1 93 ? 1.262 6.118 -14.740 1.00 68.06 93 SER A CA 1
ATOM 724 C C . SER A 1 93 ? 2.280 5.982 -13.606 1.00 68.06 93 SER A C 1
ATOM 726 O O . SER A 1 93 ? 1.875 5.811 -12.463 1.00 68.06 93 SER A O 1
ATOM 728 N N . MET A 1 94 ? 3.579 6.138 -13.887 1.00 67.88 94 MET A N 1
ATOM 729 C CA . MET A 1 94 ? 4.659 6.065 -12.889 1.00 67.88 94 MET A CA 1
ATOM 730 C C . MET A 1 94 ? 4.666 7.240 -11.896 1.00 67.88 94 MET A C 1
ATOM 732 O O . MET A 1 94 ? 5.192 7.122 -10.794 1.00 67.88 94 MET A O 1
ATOM 736 N N . GLN A 1 95 ?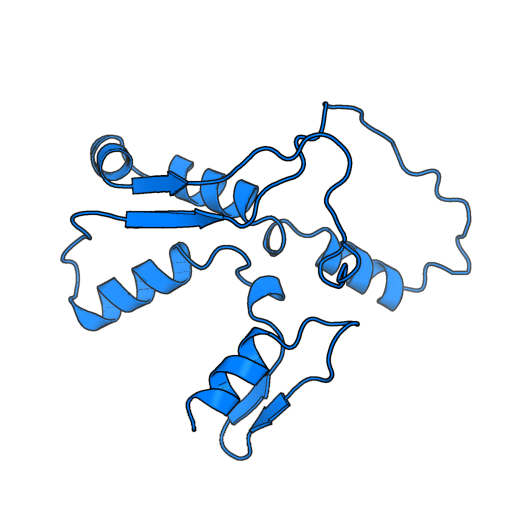 4.077 8.374 -12.273 1.00 66.44 95 GLN A N 1
ATOM 737 C CA . GLN A 1 95 ? 3.887 9.549 -11.417 1.00 66.44 95 GLN A CA 1
ATOM 738 C C . GLN A 1 95 ? 2.502 9.586 -10.759 1.00 66.44 95 GLN A C 1
ATOM 740 O O . GLN A 1 95 ? 2.204 10.522 -10.015 1.00 66.44 95 GLN A O 1
ATOM 745 N N . SER A 1 96 ? 1.641 8.609 -11.049 1.00 66.25 96 SER A N 1
ATOM 746 C CA . SER A 1 96 ? 0.271 8.609 -10.556 1.00 66.25 96 SER A CA 1
ATOM 747 C C . SER A 1 96 ? 0.219 8.390 -9.044 1.00 66.25 96 SER A C 1
ATOM 749 O O . SER A 1 96 ? 1.065 7.728 -8.440 1.00 66.25 96 SER A O 1
ATOM 751 N N . LEU A 1 97 ? -0.822 8.945 -8.425 1.00 57.16 97 LEU A N 1
ATOM 752 C CA . LEU A 1 97 ? -1.062 8.861 -6.984 1.00 57.16 97 LEU A CA 1
ATOM 753 C C . LEU A 1 97 ? -1.178 7.413 -6.474 1.00 57.16 97 LEU A C 1
ATOM 755 O O . LEU A 1 97 ? -0.908 7.172 -5.298 1.00 57.16 97 LEU A O 1
ATOM 759 N N . SER A 1 98 ? -1.534 6.449 -7.336 1.00 63.44 98 SER A N 1
ATOM 760 C CA . SER A 1 98 ? -1.649 5.033 -6.957 1.00 63.44 98 SER A CA 1
ATOM 761 C C . SER A 1 98 ? -0.312 4.401 -6.572 1.00 63.44 98 SER A C 1
ATOM 763 O O . SER A 1 98 ? -0.307 3.444 -5.796 1.00 63.44 98 SER A O 1
ATOM 765 N N . LEU A 1 99 ? 0.805 4.961 -7.050 1.00 69.56 99 LEU A N 1
ATOM 766 C CA . LEU A 1 99 ? 2.156 4.539 -6.681 1.00 69.56 99 LEU A CA 1
ATOM 767 C C . LEU A 1 99 ? 2.672 5.216 -5.413 1.00 69.56 99 LEU A C 1
ATOM 769 O O . LEU A 1 99 ? 3.656 4.761 -4.839 1.00 69.56 99 LEU A O 1
ATOM 773 N N . ASN A 1 100 ? 2.012 6.266 -4.924 1.00 82.38 100 ASN A N 1
ATOM 774 C CA . ASN A 1 100 ? 2.392 6.885 -3.665 1.00 82.38 100 ASN A CA 1
ATOM 775 C C . ASN A 1 100 ? 1.568 6.286 -2.517 1.00 82.38 100 ASN A C 1
ATOM 777 O O . ASN A 1 100 ? 0.428 6.681 -2.257 1.00 82.38 100 ASN A O 1
ATOM 781 N N . GLY A 1 101 ? 2.170 5.331 -1.804 1.00 84.50 101 GLY A N 1
ATOM 782 C CA . GLY A 1 101 ? 1.520 4.654 -0.681 1.00 84.50 101 GLY A CA 1
ATOM 783 C C . GLY A 1 101 ? 1.185 5.578 0.500 1.00 84.50 101 GLY A C 1
ATOM 784 O O . GLY A 1 101 ? 0.254 5.277 1.251 1.00 84.50 101 GLY A O 1
ATOM 785 N N . GLN A 1 102 ? 1.901 6.701 0.647 1.00 89.81 102 GLN A N 1
ATOM 786 C CA . GLN A 1 102 ? 1.632 7.723 1.664 1.00 89.81 102 GLN A CA 1
ATOM 787 C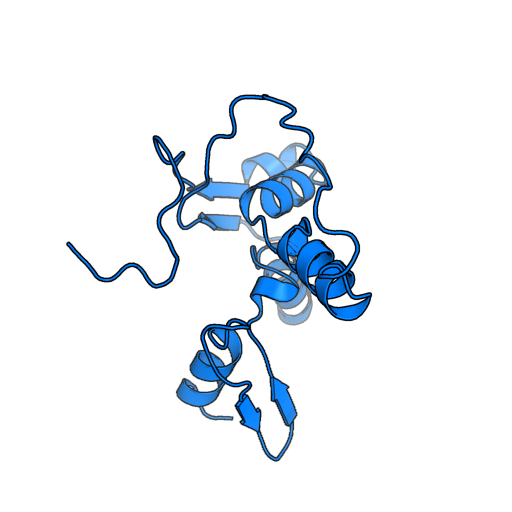 C . GLN A 1 102 ? 0.408 8.569 1.289 1.00 89.81 102 GLN A C 1
ATOM 789 O O . GLN A 1 102 ? -0.505 8.691 2.097 1.00 89.81 102 GLN A O 1
ATOM 794 N N . LEU A 1 103 ? 0.315 9.054 0.049 1.00 88.25 103 LEU A N 1
ATOM 795 C CA . LEU A 1 103 ? -0.867 9.799 -0.412 1.00 88.25 103 LEU A CA 1
ATOM 796 C C . LEU A 1 103 ? -2.122 8.918 -0.439 1.00 88.25 103 LEU A C 1
ATOM 798 O O . LEU A 1 103 ? -3.195 9.358 -0.044 1.00 88.25 103 LEU A O 1
ATOM 802 N N . SER A 1 104 ? -1.989 7.648 -0.840 1.00 89.75 104 SER A N 1
ATOM 803 C CA . SER A 1 104 ? -3.098 6.684 -0.767 1.00 89.75 104 SER A CA 1
ATOM 804 C C . SER A 1 104 ? -3.556 6.415 0.672 1.00 89.75 104 SER A C 1
ATOM 806 O O . SER A 1 104 ? -4.731 6.125 0.894 1.00 89.75 104 SER A O 1
ATOM 808 N N . TRP A 1 105 ? -2.647 6.489 1.651 1.00 93.25 105 TRP A N 1
ATOM 809 C CA . TRP A 1 105 ? -3.017 6.429 3.065 1.00 93.25 105 TRP A CA 1
ATOM 810 C C . TRP A 1 105 ? -3.770 7.686 3.498 1.00 93.25 105 TRP A C 1
ATOM 812 O O . TRP A 1 105 ? -4.810 7.570 4.133 1.00 93.25 105 TRP A O 1
ATOM 822 N N . GLU A 1 106 ? -3.258 8.866 3.151 1.00 92.75 106 GLU A N 1
ATOM 823 C CA . GLU A 1 106 ? -3.874 10.149 3.502 1.00 92.75 106 GLU A CA 1
ATOM 824 C C . GLU A 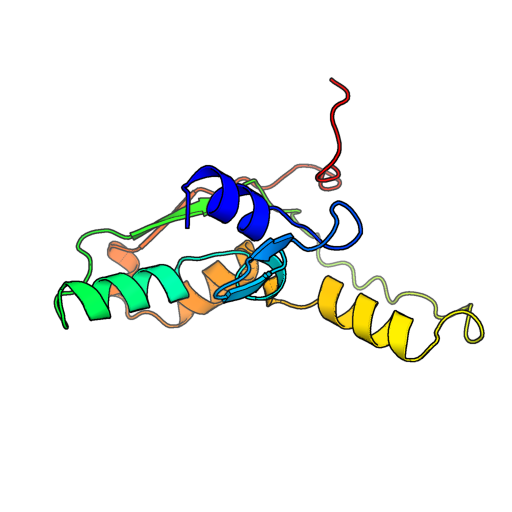1 106 ? -5.291 10.262 2.929 1.00 92.75 106 GLU A C 1
ATOM 826 O O . GLU A 1 106 ? -6.214 10.572 3.674 1.00 92.75 106 GLU A O 1
ATOM 831 N N . ASP A 1 107 ? -5.493 9.911 1.655 1.00 92.38 107 ASP A N 1
ATOM 832 C CA . ASP A 1 107 ? -6.821 9.845 1.022 1.00 92.38 107 ASP A CA 1
ATOM 833 C C . ASP A 1 107 ? -7.780 8.931 1.798 1.00 92.38 107 ASP A C 1
ATOM 835 O O . ASP A 1 107 ? -8.904 9.314 2.122 1.00 92.38 107 ASP A O 1
ATOM 839 N N . HIS A 1 108 ? -7.317 7.730 2.161 1.00 93.62 108 HIS A N 1
ATOM 840 C CA . HIS A 1 108 ? -8.108 6.801 2.961 1.00 93.62 108 HIS A CA 1
ATOM 841 C C . HIS A 1 108 ? -8.451 7.381 4.337 1.00 93.62 108 HIS A C 1
ATOM 843 O O . HIS A 1 108 ? -9.617 7.363 4.713 1.00 93.62 108 HIS A O 1
ATOM 849 N N . TRP A 1 109 ? -7.458 7.906 5.055 1.00 95.19 109 TRP A N 1
ATOM 850 C CA . TRP A 1 109 ? -7.598 8.455 6.401 1.00 95.19 109 TRP A CA 1
ATOM 851 C C . TRP A 1 109 ? -8.527 9.671 6.456 1.00 95.19 109 TRP A C 1
ATOM 853 O O . TRP A 1 109 ? -9.340 9.795 7.370 1.00 95.19 109 TRP A O 1
ATOM 863 N N . HIS A 1 110 ? -8.429 10.567 5.472 1.00 94.75 110 HIS A N 1
ATOM 864 C CA . HIS A 1 110 ? -9.293 11.741 5.371 1.00 94.75 110 HIS A CA 1
ATOM 865 C C . HIS A 1 110 ? -10.745 11.384 5.044 1.00 94.75 110 HIS A C 1
ATOM 867 O O . HIS A 1 110 ? -11.639 12.148 5.399 1.00 94.75 110 HIS A O 1
ATOM 873 N N . GLY A 1 111 ? -10.982 10.236 4.403 1.00 93.94 111 GLY A N 1
ATOM 874 C CA . GLY A 1 111 ? -12.321 9.722 4.125 1.00 93.94 111 GLY A CA 1
ATOM 875 C C . GLY A 1 111 ? -13.014 9.035 5.308 1.00 93.94 111 GLY A C 1
ATOM 876 O O . GLY A 1 111 ? -14.180 8.678 5.164 1.00 93.94 111 GLY A O 1
ATOM 877 N N . LEU A 1 112 ? -12.322 8.825 6.433 1.00 94.25 112 LEU A N 1
ATOM 878 C CA . LEU A 1 112 ? -12.873 8.194 7.639 1.00 94.25 112 LEU A CA 1
ATOM 879 C C . LEU A 1 112 ? -13.573 9.208 8.549 1.00 94.25 112 LEU A C 1
ATOM 881 O O . LEU A 1 112 ? -13.199 10.386 8.592 1.00 94.25 112 LEU A O 1
ATOM 885 N N . ASP A 1 113 ? -14.531 8.727 9.339 1.00 93.88 113 ASP A N 1
ATOM 886 C CA . ASP A 1 113 ? -15.085 9.505 10.448 1.00 93.88 113 ASP A CA 1
ATOM 887 C C . ASP A 1 113 ? -14.128 9.568 11.663 1.00 93.88 113 ASP A C 1
ATOM 889 O O . ASP A 1 113 ? -13.086 8.910 11.714 1.00 93.88 113 ASP A O 1
ATOM 893 N N . GLU A 1 114 ? -14.451 10.405 12.653 1.00 93.62 114 GLU A N 1
ATOM 894 C CA . GLU A 1 114 ? -13.587 10.622 13.825 1.00 93.62 114 GLU A CA 1
ATOM 895 C C . GLU A 1 114 ? -13.464 9.400 14.751 1.00 93.62 114 GLU A C 1
ATOM 897 O O . GLU A 1 114 ? -12.454 9.260 15.442 1.00 93.62 114 GLU A O 1
ATOM 902 N N . GLU A 1 115 ? -14.449 8.500 14.779 1.00 91.69 115 GLU A N 1
ATOM 903 C CA . GLU A 1 115 ? -14.373 7.278 15.588 1.00 91.69 115 GLU A CA 1
ATOM 904 C C . GLU A 1 115 ? -13.550 6.196 14.883 1.00 91.69 115 GLU A C 1
ATOM 906 O O . GLU A 1 115 ? -12.755 5.499 15.521 1.00 91.69 115 GLU A O 1
ATOM 911 N N . GLU A 1 116 ? -13.677 6.087 13.562 1.00 92.38 116 GLU A N 1
ATOM 912 C CA . GLU A 1 116 ? -12.892 5.190 12.721 1.00 92.38 116 GLU A CA 1
ATOM 913 C C . GLU A 1 116 ? -11.417 5.588 12.693 1.00 92.38 116 GLU A C 1
ATOM 915 O O . GLU A 1 116 ? -10.548 4.711 12.771 1.00 92.38 116 GLU A O 1
ATOM 920 N N . LYS A 1 117 ? -11.113 6.893 12.657 1.00 95.12 117 LYS A N 1
ATOM 921 C CA . LYS A 1 117 ? -9.735 7.400 12.745 1.00 95.12 117 LYS A CA 1
ATOM 922 C C . LYS A 1 117 ? -9.021 6.872 13.983 1.00 95.12 117 LYS A C 1
ATOM 924 O O . LYS A 1 117 ? -7.897 6.402 13.879 1.00 95.12 117 LYS A O 1
ATOM 929 N N . LYS A 1 118 ? -9.677 6.820 15.146 1.00 95.44 118 LYS A N 1
ATOM 930 C CA . LYS A 1 118 ? -9.062 6.299 16.388 1.00 95.44 118 LYS A CA 1
ATOM 931 C C . LYS A 1 118 ? -8.605 4.838 16.290 1.00 95.44 118 LYS A C 1
ATOM 933 O O . LYS A 1 118 ? -7.846 4.390 17.144 1.00 95.44 118 LYS A O 1
ATOM 938 N N . ARG A 1 119 ? -9.083 4.091 15.291 1.00 95.31 119 ARG A N 1
ATOM 939 C CA . ARG A 1 119 ? -8.788 2.665 15.080 1.00 95.31 119 ARG A CA 1
ATOM 940 C C . ARG A 1 119 ? -7.848 2.410 13.909 1.00 95.31 119 ARG A C 1
ATOM 942 O O . ARG A 1 119 ? -7.388 1.284 13.734 1.00 95.31 119 ARG A O 1
ATOM 949 N N . HIS A 1 120 ? -7.572 3.423 13.100 1.00 96.94 120 HIS A N 1
ATOM 950 C CA . HIS A 1 120 ? -6.698 3.311 11.946 1.00 96.94 120 HIS A CA 1
ATOM 951 C C . HIS A 1 120 ? -5.324 3.907 12.304 1.00 96.94 120 HIS A C 1
ATOM 953 O O . HIS A 1 120 ? -5.204 4.933 12.964 1.00 96.94 120 HIS A O 1
ATOM 959 N N . PHE A 1 121 ? -4.246 3.243 11.915 1.00 96.75 121 PHE A N 1
ATOM 960 C CA . PHE A 1 121 ? -2.892 3.680 12.235 1.00 96.75 121 PHE A CA 1
ATOM 961 C C . PHE A 1 121 ? -1.972 3.423 11.053 1.00 96.75 121 PHE A C 1
ATOM 963 O O . PHE A 1 121 ? -2.098 2.413 10.355 1.00 96.75 121 PHE A O 1
ATOM 970 N N . ARG A 1 122 ? -1.008 4.322 10.850 1.00 96.25 122 ARG A N 1
ATOM 971 C CA . ARG A 1 122 ? 0.041 4.170 9.842 1.00 96.25 122 ARG A CA 1
ATOM 972 C C . ARG A 1 122 ? 1.403 4.276 10.486 1.00 96.25 122 ARG A C 1
ATOM 974 O O . ARG A 1 122 ? 1.725 5.283 11.105 1.00 96.25 122 ARG A O 1
ATOM 981 N N . LEU A 1 123 ? 2.208 3.245 10.276 1.00 96.12 123 LEU A N 1
ATOM 982 C CA . LEU A 1 123 ? 3.627 3.257 10.593 1.00 96.12 123 LEU A CA 1
ATOM 983 C C . LEU A 1 123 ? 4.379 3.472 9.289 1.00 96.12 123 LEU A C 1
ATOM 985 O O . LEU A 1 123 ? 4.402 2.594 8.428 1.00 96.12 123 LEU A O 1
ATOM 989 N N . ASN A 1 124 ? 4.936 4.665 9.111 1.00 94.00 124 ASN A N 1
ATOM 990 C CA . ASN A 1 124 ? 5.717 5.006 7.932 1.00 94.00 124 ASN A CA 1
ATOM 991 C C . ASN A 1 124 ? 6.830 5.983 8.315 1.00 94.00 124 ASN A C 1
ATOM 993 O O . ASN A 1 124 ? 6.625 6.841 9.173 1.00 94.00 124 ASN A O 1
ATOM 997 N N . LEU A 1 125 ? 8.001 5.845 7.695 1.00 91.06 125 LEU A N 1
ATOM 998 C CA . LEU A 1 125 ? 9.194 6.605 8.066 1.00 91.06 125 LEU A CA 1
ATOM 999 C C . LEU A 1 125 ? 9.499 7.693 7.024 1.00 91.06 125 LEU A C 1
ATOM 1001 O O . LEU A 1 125 ? 9.613 7.367 5.840 1.00 91.06 125 LEU A O 1
ATOM 1005 N N . PRO A 1 12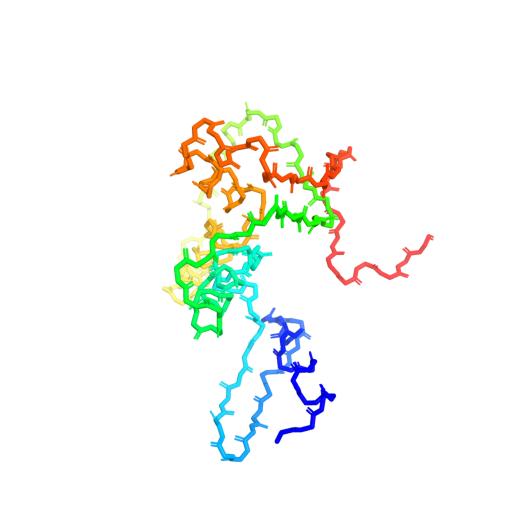6 ? 9.661 8.968 7.422 1.00 89.69 126 PRO A N 1
ATOM 1006 C CA . PRO A 1 126 ? 10.194 9.976 6.518 1.00 89.69 126 PRO A CA 1
ATOM 1007 C C . PRO A 1 126 ? 11.665 9.659 6.237 1.00 89.69 126 PRO A C 1
ATOM 1009 O O . PRO A 1 126 ? 12.482 9.576 7.155 1.00 89.69 126 PRO A O 1
ATOM 1012 N N . LEU A 1 127 ? 12.001 9.467 4.965 1.00 86.56 127 LEU A N 1
ATOM 1013 C CA . LEU A 1 127 ? 13.375 9.225 4.541 1.00 86.56 127 LEU A CA 1
ATOM 1014 C C . LEU A 1 127 ? 14.101 10.564 4.373 1.00 86.56 127 LEU A C 1
ATOM 1016 O O . LEU A 1 127 ? 13.596 11.482 3.721 1.00 86.56 127 LEU A O 1
ATOM 1020 N N . VAL A 1 128 ? 15.290 10.672 4.967 1.00 83.12 128 VAL A N 1
ATOM 1021 C CA . VAL A 1 128 ? 16.151 11.854 4.844 1.00 83.12 128 VAL A CA 1
ATOM 1022 C C . VAL A 1 128 ? 16.902 11.773 3.517 1.00 83.12 128 VAL A C 1
ATOM 1024 O O . VAL A 1 128 ? 17.715 10.877 3.319 1.00 83.12 128 VAL A O 1
ATOM 1027 N N . GLY A 1 129 ? 16.653 12.727 2.619 1.00 78.69 129 GLY A N 1
ATOM 1028 C CA . GLY A 1 129 ? 17.310 12.792 1.311 1.00 78.69 129 GLY A CA 1
ATOM 1029 C C . GLY A 1 129 ? 16.466 12.216 0.173 1.00 78.69 129 GLY A C 1
ATOM 1030 O O . GLY A 1 129 ? 15.239 12.337 0.161 1.00 78.69 129 GLY A O 1
ATOM 1031 N N . GLN A 1 130 ? 17.132 11.671 -0.845 1.00 77.56 130 GLN A N 1
ATOM 1032 C CA . GLN A 1 130 ? 16.456 11.011 -1.961 1.00 77.56 130 GLN A CA 1
ATOM 1033 C C . GLN A 1 130 ? 16.037 9.598 -1.549 1.00 77.56 130 GLN A C 1
ATOM 1035 O O . GLN A 1 130 ? 16.781 8.909 -0.858 1.00 77.56 130 GLN A O 1
ATOM 1040 N N . GLU A 1 131 ? 14.847 9.173 -1.974 1.00 81.94 131 GLU A N 1
ATOM 1041 C CA . GLU A 1 131 ? 14.408 7.791 -1.785 1.00 81.94 131 GLU A CA 1
ATOM 1042 C C . GLU A 1 131 ? 15.381 6.836 -2.499 1.00 81.94 131 GLU A C 1
ATOM 1044 O O . GLU A 1 131 ? 15.699 7.079 -3.672 1.00 81.94 131 GLU A O 1
ATOM 1049 N N . PRO A 1 132 ? 15.880 5.790 -1.813 1.00 86.25 132 PRO A N 1
ATOM 1050 C CA . PRO A 1 132 ? 16.725 4.791 -2.444 1.00 86.25 132 PRO A CA 1
ATOM 1051 C C . PRO A 1 132 ? 15.951 4.097 -3.561 1.00 86.25 132 PRO A C 1
ATOM 1053 O O . PRO A 1 132 ? 14.719 4.029 -3.559 1.00 86.25 132 PRO A O 1
ATOM 1056 N N . ARG A 1 133 ? 16.678 3.575 -4.546 1.00 86.38 133 ARG A N 1
ATOM 1057 C CA . ARG A 1 133 ? 16.025 2.814 -5.608 1.00 86.38 133 ARG A CA 1
ATOM 1058 C C . ARG A 1 133 ? 15.488 1.502 -5.036 1.00 86.38 133 ARG A C 1
ATOM 1060 O O . ARG A 1 133 ? 16.085 0.918 -4.141 1.00 86.38 133 ARG A O 1
ATOM 1067 N N . ILE A 1 134 ? 14.384 1.006 -5.591 1.00 85.00 134 ILE A N 1
ATOM 1068 C CA . ILE A 1 134 ? 13.788 -0.266 -5.147 1.00 85.00 134 ILE A CA 1
ATOM 1069 C C . ILE A 1 134 ? 14.710 -1.474 -5.402 1.00 85.00 134 ILE A C 1
ATOM 1071 O O . ILE A 1 134 ? 14.578 -2.501 -4.746 1.00 85.00 134 ILE A O 1
ATOM 1075 N N . ASP A 1 135 ? 15.634 -1.344 -6.356 1.00 89.19 135 ASP A N 1
ATOM 1076 C CA . ASP A 1 135 ? 16.652 -2.331 -6.716 1.00 89.19 135 ASP A CA 1
ATOM 1077 C C . ASP A 1 135 ? 18.024 -2.060 -6.082 1.00 89.19 135 ASP A C 1
ATOM 1079 O O . ASP A 1 135 ? 19.002 -2.690 -6.477 1.00 89.19 135 ASP A O 1
ATOM 1083 N N . ASP A 1 136 ? 18.114 -1.124 -5.134 1.00 89.94 136 ASP A N 1
ATOM 1084 C CA . ASP A 1 136 ? 19.365 -0.826 -4.442 1.00 89.94 136 ASP A CA 1
ATOM 1085 C C . ASP A 1 136 ? 19.729 -1.973 -3.486 1.00 89.94 136 ASP A C 1
ATOM 1087 O O . ASP A 1 136 ? 19.065 -2.210 -2.473 1.00 89.94 136 ASP A O 1
ATOM 1091 N N . VAL A 1 137 ? 20.751 -2.739 -3.867 1.00 90.56 137 VAL A N 1
ATOM 1092 C CA . VAL A 1 137 ? 21.252 -3.910 -3.128 1.00 90.56 137 VAL A CA 1
ATOM 1093 C C . VAL A 1 137 ? 22.651 -3.683 -2.558 1.00 90.56 137 VAL A C 1
ATOM 1095 O O . VAL A 1 137 ? 23.180 -4.565 -1.872 1.00 90.56 137 VAL A O 1
ATOM 1098 N N . ASP A 1 138 ? 23.239 -2.519 -2.834 1.00 84.50 138 ASP A N 1
ATOM 1099 C CA . ASP A 1 138 ? 24.545 -2.134 -2.324 1.00 84.50 138 ASP A CA 1
ATOM 1100 C C . ASP A 1 138 ? 24.391 -1.669 -0.862 1.00 84.50 138 ASP A C 1
ATOM 1102 O O . ASP A 1 138 ? 23.399 -1.044 -0.486 1.00 84.50 138 ASP A O 1
ATOM 1106 N N . LYS A 1 139 ? 25.336 -2.059 0.002 1.00 60.66 139 LYS A N 1
ATOM 1107 C CA . LYS A 1 139 ? 25.315 -1.767 1.447 1.00 60.66 139 LYS A CA 1
ATOM 1108 C C . LYS A 1 139 ? 26.325 -0.700 1.826 1.00 60.66 139 LYS A C 1
ATOM 1110 O O . LYS A 1 139 ? 27.460 -0.779 1.304 1.00 60.66 139 LYS A O 1
#

pLDDT: mean 83.8, std 15.24, range [41.91, 97.19]

Secondary structure (DSSP, 8-state):
--HHHHHHHHT--TTTSPPEEETTTEEE--THHHHSSTHHHHHHHHHHHHTT---S-EEEE-S-EE---S---------TTT--HHHHHHHHHHTSGGG-HHHHHHHHHHTS-HHHHTTEEEE--EESSSPPPTT----